Protein AF-A0A497BZP6-F1 (afdb_monomer_lite)

Radius of gyration: 24.46 Å; chains: 1; bounding box: 72×47×50 Å

Sequence (112 aa):
MNSPKKNTPQSPSIQLGSTTGTETGQSLAPNWPDELEELIEPDWVADIRYMMDCYEQDTPVSPAWPDKKTALLRMALIEEEWDETRQAFQAQDLTKFADGIIDMLVVTIGTG

Secondary structure (DSSP, 8-state):
--PPPPPPPPPP---------------SS----S--TT-----HHHHHHHHHHHTT----SS--PPPHHHHHHHHHHHHHHHHHHHHHHHTT-HHHHHHHHHHHHHHHHHT-

Structure (mmCIF, N/CA/C/O backbone):
data_AF-A0A497BZP6-F1
#
_entry.id   AF-A0A497BZP6-F1
#
loop_
_atom_site.group_PDB
_atom_site.id
_atom_site.type_symbol
_atom_site.label_atom_id
_atom_site.label_alt_id
_atom_site.label_comp_id
_atom_site.label_asym_id
_atom_site.label_entity_id
_atom_site.label_seq_id
_atom_site.pdbx_PDB_ins_code
_atom_site.Cartn_x
_atom_site.Cartn_y
_atom_site.Cartn_z
_atom_site.occupancy
_atom_site.B_iso_or_equiv
_atom_site.auth_seq_id
_atom_site.auth_comp_id
_atom_site.auth_asym_id
_atom_site.auth_atom_id
_atom_site.pdbx_PDB_model_num
ATOM 1 N N . MET A 1 1 ? -57.073 29.011 -6.398 1.00 42.69 1 MET A N 1
ATOM 2 C CA . MET A 1 1 ? -56.112 27.888 -6.368 1.00 42.69 1 MET A CA 1
ATOM 3 C C . MET A 1 1 ? -54.754 28.467 -5.996 1.00 42.69 1 MET A C 1
ATOM 5 O O . MET A 1 1 ? -54.145 29.112 -6.834 1.00 42.69 1 MET A O 1
ATOM 9 N N . ASN A 1 2 ? -54.352 28.350 -4.726 1.00 40.41 2 ASN A N 1
ATOM 10 C CA . ASN A 1 2 ? -53.086 28.881 -4.204 1.00 40.41 2 ASN A CA 1
ATOM 11 C C . ASN A 1 2 ? -52.142 27.713 -3.905 1.00 40.41 2 ASN A C 1
ATOM 13 O O . ASN A 1 2 ? -52.473 26.853 -3.093 1.00 40.41 2 ASN A O 1
ATOM 17 N N . SER A 1 3 ? -50.981 27.698 -4.555 1.00 41.59 3 SER A N 1
ATOM 18 C CA . SER A 1 3 ? -49.900 26.746 -4.286 1.00 41.59 3 SER A CA 1
ATOM 19 C C . SER A 1 3 ? -49.190 27.076 -2.961 1.00 41.59 3 SER A C 1
ATOM 21 O O . SER A 1 3 ? -49.047 28.258 -2.633 1.00 41.59 3 SER A O 1
ATOM 23 N N . PRO A 1 4 ? -48.706 26.079 -2.198 1.00 43.19 4 PRO A N 1
ATOM 24 C CA . PRO A 1 4 ? -47.995 26.325 -0.947 1.00 43.19 4 PRO A CA 1
ATOM 25 C C . PRO A 1 4 ? -46.569 26.841 -1.203 1.00 43.19 4 PRO A C 1
ATOM 27 O O . PRO A 1 4 ? -45.833 26.308 -2.036 1.00 43.19 4 PRO A O 1
ATOM 30 N N . LYS A 1 5 ? -46.176 27.890 -0.469 1.00 47.66 5 LYS A N 1
ATOM 31 C CA . LYS A 1 5 ? -44.812 28.441 -0.465 1.00 47.66 5 LYS A CA 1
ATOM 32 C C . LYS A 1 5 ? -43.866 27.448 0.224 1.00 47.66 5 LYS A C 1
ATOM 34 O O . LYS A 1 5 ? -44.138 27.021 1.342 1.00 47.66 5 LYS A O 1
ATOM 39 N N . LYS A 1 6 ? -42.764 27.082 -0.437 1.00 45.09 6 LYS A N 1
ATOM 40 C CA . LYS A 1 6 ? -41.693 26.257 0.143 1.00 45.09 6 LYS A CA 1
ATOM 41 C C . LYS A 1 6 ? -40.903 27.099 1.154 1.00 45.09 6 LYS A C 1
ATOM 43 O O . LYS A 1 6 ? -40.402 28.158 0.788 1.00 45.09 6 LYS A O 1
ATOM 48 N N . ASN A 1 7 ? -40.805 26.636 2.400 1.00 38.34 7 ASN A N 1
ATOM 49 C CA . ASN A 1 7 ? -39.919 27.213 3.413 1.00 38.34 7 ASN A CA 1
ATOM 50 C C . ASN A 1 7 ? -38.500 26.675 3.199 1.00 38.34 7 ASN A C 1
ATOM 52 O O . ASN A 1 7 ? -38.273 25.471 3.301 1.00 38.34 7 ASN A O 1
ATOM 56 N N . THR A 1 8 ? -37.557 27.565 2.908 1.00 41.47 8 THR A N 1
ATOM 57 C CA . THR A 1 8 ? -36.122 27.257 2.879 1.00 41.47 8 THR A CA 1
ATOM 58 C C . THR A 1 8 ? -35.571 27.356 4.309 1.00 41.47 8 THR A C 1
ATOM 60 O O . THR A 1 8 ? -35.871 28.350 4.976 1.00 41.47 8 THR A O 1
ATOM 63 N N . PRO A 1 9 ? -34.779 26.391 4.813 1.00 37.69 9 PRO A N 1
ATOM 64 C CA . PRO A 1 9 ? -34.141 26.526 6.120 1.00 37.69 9 PRO A CA 1
ATOM 65 C C . PRO A 1 9 ? -33.103 27.654 6.068 1.00 37.69 9 PRO A C 1
ATOM 67 O O . PRO A 1 9 ? -32.206 27.629 5.228 1.00 37.69 9 PRO A O 1
ATOM 70 N N . GLN A 1 10 ? -33.230 28.653 6.942 1.00 43.09 10 GLN A N 1
ATOM 71 C CA . GLN A 1 10 ? -32.183 29.653 7.145 1.00 43.09 10 GLN A CA 1
ATOM 72 C C . GLN A 1 10 ? -31.026 29.016 7.921 1.00 43.09 10 GLN A C 1
ATOM 74 O O . GLN A 1 10 ? -31.241 28.407 8.969 1.00 43.09 10 GLN A O 1
ATOM 79 N N . SER A 1 11 ? -29.803 29.164 7.413 1.00 40.41 11 SER A N 1
ATOM 80 C CA . SER A 1 11 ? -28.590 28.818 8.154 1.00 40.41 11 SER A CA 1
ATOM 81 C C . SER A 1 11 ? -28.464 29.722 9.388 1.00 40.41 11 SER A C 1
ATOM 83 O O . SER A 1 11 ? -28.659 30.934 9.260 1.00 40.41 11 SER A O 1
ATOM 85 N N . PRO A 1 12 ? -28.138 29.186 10.577 1.00 37.28 12 PRO A N 1
ATOM 86 C CA . PRO A 1 12 ? -27.980 30.013 11.762 1.00 37.28 12 PRO A CA 1
ATOM 87 C C . PRO A 1 12 ? -26.748 30.912 11.614 1.00 37.28 12 PRO A C 1
ATOM 89 O O . PRO A 1 12 ? -25.638 30.444 11.368 1.00 37.28 12 PRO A O 1
ATOM 92 N N . SER A 1 13 ? -26.952 32.220 11.761 1.00 39.91 13 SER A N 1
ATOM 93 C CA . SER A 1 13 ? -25.872 33.198 11.869 1.00 39.91 13 SER A CA 1
ATOM 94 C C . SER A 1 13 ? -25.177 33.019 13.218 1.00 39.91 13 SER A C 1
ATOM 96 O O . SER A 1 13 ? -25.768 33.297 14.260 1.00 39.91 13 SER A O 1
ATOM 98 N N . ILE A 1 14 ? -23.931 32.547 13.213 1.00 41.97 14 ILE A N 1
ATOM 99 C CA . ILE A 1 14 ? -23.117 32.483 14.429 1.00 41.97 14 ILE A CA 1
ATOM 100 C C . ILE A 1 14 ? -22.643 33.905 14.739 1.00 41.97 14 ILE A C 1
ATOM 102 O O . ILE A 1 14 ? -21.824 34.468 14.016 1.00 41.97 14 ILE A O 1
ATOM 106 N N . GLN A 1 15 ? -23.183 34.502 15.803 1.00 36.22 15 GLN A N 1
ATOM 107 C CA . GLN A 1 15 ? -22.618 35.719 16.375 1.00 36.22 15 GLN A CA 1
ATOM 108 C C . GLN A 1 15 ? -21.417 35.345 17.245 1.00 36.22 15 GLN A C 1
ATOM 110 O O . GLN A 1 15 ? -21.568 34.670 18.262 1.00 36.22 15 GLN A O 1
ATOM 115 N N . LEU A 1 16 ? -20.225 35.790 16.848 1.00 36.88 16 LEU A N 1
ATOM 116 C CA . LEU A 1 16 ? -19.035 35.744 17.693 1.00 36.88 16 LEU A CA 1
ATOM 117 C C . LEU A 1 16 ? -19.189 36.792 18.800 1.00 36.88 16 LEU A C 1
ATOM 119 O O . LEU A 1 16 ? -19.000 37.987 18.580 1.00 36.88 16 LEU A O 1
ATOM 123 N N . GLY A 1 17 ? -19.590 36.331 19.983 1.00 35.59 17 GLY A N 1
ATOM 124 C CA . GLY A 1 17 ? -19.609 37.137 21.195 1.00 35.59 17 GLY A CA 1
ATOM 125 C C . GLY A 1 17 ? -18.186 37.485 21.624 1.00 35.59 17 GLY A C 1
ATOM 126 O O . GLY A 1 17 ? -17.342 36.610 21.794 1.00 35.59 17 GLY A O 1
ATOM 127 N N . SER A 1 18 ? -17.922 38.775 21.810 1.00 45.06 18 SER A N 1
ATOM 128 C CA . SER A 1 18 ? -16.710 39.278 22.446 1.00 45.06 18 SER A CA 1
ATOM 129 C C . SER A 1 18 ? -16.772 38.996 23.949 1.00 45.06 18 SER A C 1
ATOM 131 O O . SER A 1 18 ? -17.429 39.727 24.691 1.00 45.06 18 SER A O 1
ATOM 133 N N . THR A 1 19 ? -16.096 37.949 24.411 1.00 39.94 19 THR A N 1
ATOM 134 C CA . THR A 1 19 ? -15.896 37.706 25.843 1.00 39.94 19 THR A CA 1
ATOM 135 C C . THR A 1 19 ? -14.433 37.921 26.190 1.00 39.94 19 THR A C 1
ATOM 137 O O . THR A 1 19 ? -13.577 37.079 25.934 1.00 39.94 19 THR A O 1
ATOM 140 N N . THR A 1 20 ? -14.151 39.077 26.784 1.00 46.59 20 THR A N 1
ATOM 141 C CA . THR A 1 20 ? -12.951 39.310 27.585 1.00 46.59 20 THR A CA 1
ATOM 142 C C . THR A 1 20 ? -13.023 38.408 28.816 1.00 46.59 20 THR A C 1
ATOM 144 O O . THR A 1 20 ? -13.743 38.717 29.766 1.00 46.59 20 THR A O 1
ATOM 147 N N . GLY A 1 21 ? -12.321 37.280 28.776 1.00 34.31 21 GLY A N 1
ATOM 148 C CA . GLY A 1 21 ? -12.209 36.337 29.882 1.00 34.31 21 GLY A CA 1
ATOM 149 C C . GLY A 1 21 ? -10.778 35.832 29.971 1.00 34.31 21 GLY A C 1
ATOM 150 O O . GLY A 1 21 ? -10.316 35.096 29.108 1.00 34.31 21 GLY A O 1
ATOM 151 N N . THR A 1 22 ? -10.061 36.282 30.994 1.00 45.50 22 THR A N 1
ATOM 152 C CA . THR A 1 22 ? -8.780 35.725 31.423 1.00 45.50 22 THR A CA 1
ATOM 153 C C . THR A 1 22 ? -9.012 34.322 31.972 1.00 45.50 22 THR A C 1
ATOM 155 O O . THR A 1 22 ? -9.337 34.172 33.147 1.00 45.50 22 THR A O 1
ATOM 158 N N . GLU A 1 23 ? -8.834 33.304 31.138 1.00 42.81 23 GLU A N 1
ATOM 159 C CA . GLU A 1 23 ? -8.691 31.921 31.584 1.00 42.81 23 GLU A CA 1
ATOM 160 C C . GLU A 1 23 ? -7.412 31.346 30.981 1.00 42.81 23 GLU A C 1
ATOM 162 O O . GLU A 1 23 ? -7.249 31.213 29.770 1.00 42.81 23 GLU A O 1
ATOM 167 N N . THR A 1 24 ? -6.463 31.052 31.865 1.00 50.28 24 THR A N 1
ATOM 168 C CA . THR A 1 24 ? -5.253 30.283 31.595 1.00 50.28 24 THR A CA 1
ATOM 169 C C . THR A 1 24 ? -5.646 28.849 31.243 1.00 50.28 24 THR A C 1
ATOM 171 O O . THR A 1 24 ? -5.631 27.964 32.096 1.00 50.28 24 THR A O 1
ATOM 174 N N . GLY A 1 25 ? -6.035 28.626 29.989 1.00 36.97 25 GLY A N 1
ATOM 175 C CA . GLY A 1 25 ? -6.151 27.296 29.409 1.00 36.97 25 GLY A CA 1
ATOM 176 C C . GLY A 1 25 ? -4.756 26.778 29.085 1.00 36.97 25 GLY A C 1
ATOM 177 O O . GLY A 1 25 ? -4.114 27.262 28.157 1.00 36.97 25 GLY A O 1
ATOM 178 N N . GLN A 1 26 ? -4.263 25.816 29.864 1.00 42.19 26 GLN A N 1
ATOM 179 C CA . GLN A 1 26 ? -3.103 25.027 29.458 1.00 42.19 26 GLN A CA 1
ATOM 180 C C . GLN A 1 26 ? -3.445 24.328 28.139 1.00 42.19 26 GLN A C 1
ATOM 182 O O . GLN A 1 26 ? -4.381 23.532 28.072 1.00 42.19 26 GLN A O 1
ATOM 187 N N . SER A 1 27 ? -2.698 24.679 27.092 1.00 43.06 27 SER A N 1
ATOM 188 C CA . SER A 1 27 ? -2.713 24.012 25.795 1.00 43.06 27 SER A CA 1
ATOM 189 C C . SER A 1 27 ? -2.600 22.500 25.996 1.00 43.06 27 SER A C 1
ATOM 191 O O . SER A 1 27 ? -1.610 22.017 26.540 1.00 43.06 27 SER A O 1
ATOM 193 N N . LEU A 1 28 ? -3.614 21.753 25.552 1.00 45.69 28 LEU A N 1
ATOM 194 C CA . LEU A 1 28 ? -3.558 20.290 25.468 1.00 45.69 28 LEU A CA 1
ATOM 195 C C . LEU A 1 28 ? -2.651 19.812 24.322 1.00 45.69 28 LEU A C 1
ATOM 197 O O . LEU A 1 28 ? -2.404 18.615 24.203 1.00 45.69 28 LEU A O 1
ATOM 201 N N . ALA A 1 29 ? -2.145 20.727 23.488 1.00 48.62 29 ALA A N 1
ATOM 202 C CA . ALA A 1 29 ? -1.090 20.422 22.538 1.00 48.62 29 ALA A CA 1
ATOM 203 C C . ALA A 1 29 ? 0.268 20.531 23.258 1.00 48.62 29 ALA A C 1
ATOM 205 O O . ALA A 1 29 ? 0.551 21.594 23.830 1.00 48.62 29 ALA A O 1
ATOM 206 N N . PRO A 1 30 ? 1.099 19.469 23.265 1.00 46.66 30 PRO A N 1
ATOM 207 C CA . PRO A 1 30 ? 2.470 19.572 23.741 1.00 46.66 30 PRO A CA 1
ATOM 208 C C . PRO A 1 30 ? 3.166 20.695 22.976 1.00 46.66 30 PRO A C 1
ATOM 210 O O . PRO A 1 30 ? 2.948 20.842 21.778 1.00 46.66 30 PRO A O 1
ATOM 213 N N . ASN A 1 31 ? 3.937 21.485 23.721 1.00 47.66 31 ASN A N 1
ATOM 214 C CA . ASN A 1 31 ? 4.688 22.669 23.313 1.00 47.66 31 ASN A CA 1
ATOM 215 C C . ASN A 1 31 ? 5.390 22.439 21.962 1.00 47.66 31 ASN A C 1
ATOM 217 O O . ASN A 1 31 ? 6.521 21.954 21.919 1.00 47.66 31 ASN A O 1
ATOM 221 N N . TRP A 1 32 ? 4.684 22.710 20.865 1.00 51.19 32 TRP A N 1
ATOM 222 C CA . TRP A 1 32 ? 5.239 22.616 19.527 1.00 51.19 32 TRP A CA 1
ATOM 223 C C . TRP A 1 32 ? 6.179 23.808 19.404 1.00 51.19 32 TRP A C 1
ATOM 225 O O . TRP A 1 32 ? 5.721 24.932 19.616 1.00 51.19 32 TRP A O 1
ATOM 235 N N . PRO A 1 33 ? 7.487 23.599 19.200 1.00 51.41 33 PRO A N 1
ATOM 236 C CA . PRO A 1 33 ? 8.421 24.708 19.180 1.00 51.41 33 PRO A CA 1
ATOM 237 C C . PRO A 1 33 ? 8.030 25.675 18.060 1.00 51.41 33 PRO A C 1
ATOM 239 O O . PRO A 1 33 ? 7.774 25.257 16.932 1.00 51.41 33 PRO A O 1
ATOM 242 N N . ASP A 1 34 ? 8.007 26.968 18.387 1.00 59.88 34 ASP A N 1
ATOM 243 C CA . ASP A 1 34 ? 7.744 28.073 17.453 1.00 59.88 34 ASP A CA 1
ATOM 244 C C . ASP A 1 34 ? 8.808 28.174 16.331 1.00 59.88 34 ASP A C 1
ATOM 246 O O . ASP A 1 34 ? 8.672 28.964 15.401 1.00 59.88 34 ASP A O 1
ATOM 250 N N . GLU A 1 35 ? 9.857 27.350 16.378 1.00 55.22 35 GLU A N 1
ATOM 251 C CA . GLU A 1 35 ? 10.970 27.308 15.431 1.00 55.22 35 GLU A CA 1
ATOM 252 C C . GLU A 1 35 ? 10.772 26.174 14.406 1.00 55.22 35 GLU A C 1
ATOM 254 O O . GLU A 1 35 ? 11.443 25.145 14.435 1.00 55.22 35 GLU A O 1
ATOM 259 N N . LEU A 1 36 ? 9.831 26.368 13.477 1.00 55.34 36 LEU A N 1
ATOM 260 C CA . LEU A 1 36 ? 9.704 25.553 12.254 1.00 55.34 36 LEU A CA 1
ATOM 261 C C . LEU A 1 36 ? 10.577 26.076 11.099 1.00 55.34 36 LEU A C 1
ATOM 263 O O . LEU A 1 36 ? 10.382 25.683 9.953 1.00 55.34 36 LEU A O 1
ATOM 267 N N . GLU A 1 37 ? 11.524 26.974 11.373 1.00 55.09 37 GLU A N 1
ATOM 268 C CA . GLU A 1 37 ? 12.245 27.714 10.328 1.00 55.09 37 GLU A CA 1
ATOM 269 C C . GLU A 1 37 ? 13.422 26.957 9.694 1.00 55.09 37 GLU A C 1
ATOM 271 O O . GLU A 1 37 ? 14.002 27.446 8.729 1.00 55.09 37 GLU A O 1
ATOM 276 N N . GLU A 1 38 ? 13.737 25.739 10.145 1.00 60.38 38 GLU A N 1
ATOM 277 C CA . GLU A 1 38 ? 14.703 24.876 9.449 1.00 60.38 38 GLU A CA 1
ATOM 278 C C . GLU A 1 38 ? 14.292 23.396 9.491 1.00 60.38 38 GLU A C 1
ATOM 280 O O . GLU A 1 38 ? 15.067 22.499 9.821 1.00 60.38 38 GLU A O 1
ATOM 285 N N . LEU A 1 39 ? 13.026 23.123 9.168 1.00 59.47 39 LEU A N 1
ATOM 286 C CA . LEU A 1 39 ? 12.609 21.768 8.830 1.00 59.47 39 LEU A CA 1
ATOM 287 C C . LEU A 1 39 ? 13.025 21.482 7.387 1.00 59.47 39 LEU A C 1
ATOM 289 O O . LEU A 1 39 ? 12.584 22.166 6.466 1.00 59.47 39 LEU A O 1
ATOM 293 N N . ILE A 1 40 ? 13.854 20.454 7.185 1.00 61.31 40 ILE A N 1
ATOM 294 C CA . ILE A 1 40 ? 13.957 19.794 5.879 1.00 61.31 40 ILE A CA 1
ATOM 295 C C . ILE A 1 40 ? 12.523 19.421 5.504 1.00 61.31 40 ILE A C 1
ATOM 297 O O . ILE A 1 40 ? 11.911 18.597 6.186 1.00 61.31 40 ILE A O 1
ATOM 301 N N . GLU A 1 41 ? 11.960 20.087 4.494 1.00 72.00 41 GLU A N 1
ATOM 302 C CA . GLU A 1 41 ? 10.621 19.754 4.019 1.00 72.00 41 GLU A CA 1
ATOM 303 C C . GLU A 1 41 ? 10.630 18.269 3.629 1.00 72.00 41 GLU A C 1
ATOM 305 O O . GLU A 1 41 ? 11.485 17.865 2.834 1.00 72.00 41 GLU A O 1
ATOM 310 N N . PRO A 1 42 ? 9.761 17.430 4.219 1.00 78.38 42 PRO A N 1
ATOM 311 C CA . PRO A 1 42 ? 9.788 16.004 3.943 1.00 78.38 42 PRO A CA 1
ATOM 312 C C . PRO A 1 42 ? 9.477 15.758 2.465 1.00 78.38 42 PRO A C 1
ATOM 314 O O . PRO A 1 42 ? 8.400 16.110 1.977 1.00 78.38 42 PRO A O 1
ATOM 317 N N . ASP A 1 43 ? 10.420 15.132 1.760 1.00 89.12 43 ASP A N 1
ATOM 318 C CA . ASP A 1 43 ? 10.239 14.678 0.383 1.00 89.12 43 ASP A CA 1
ATOM 319 C C . ASP A 1 43 ? 9.779 13.218 0.392 1.00 89.12 43 ASP A C 1
ATOM 321 O O . ASP A 1 43 ? 10.538 12.279 0.153 1.00 89.12 43 ASP A O 1
ATOM 325 N N . TRP A 1 44 ? 8.490 13.036 0.670 1.00 90.44 44 TRP A N 1
ATOM 326 C CA . TRP A 1 44 ? 7.848 11.723 0.696 1.00 90.44 44 TRP A CA 1
ATOM 327 C C . TRP A 1 44 ? 8.015 10.955 -0.620 1.00 90.44 44 TRP A C 1
ATOM 329 O O . TRP A 1 44 ? 8.034 9.728 -0.625 1.00 90.44 44 TRP A O 1
ATOM 339 N N . VAL A 1 45 ? 8.149 11.652 -1.753 1.00 90.06 45 VAL A N 1
ATOM 340 C CA . VAL A 1 45 ? 8.377 11.001 -3.047 1.00 90.06 45 VAL A CA 1
ATOM 341 C C . VAL A 1 45 ? 9.795 10.439 -3.111 1.00 90.06 45 VAL A C 1
ATOM 343 O O . VAL A 1 45 ? 9.972 9.311 -3.574 1.00 90.06 45 VAL A O 1
ATOM 346 N N . ALA A 1 46 ? 10.797 11.187 -2.642 1.00 91.56 46 ALA A N 1
ATOM 347 C CA . ALA A 1 46 ? 12.168 10.692 -2.539 1.00 91.56 46 ALA A CA 1
ATOM 348 C C . ALA A 1 46 ? 12.276 9.503 -1.575 1.00 91.56 46 ALA A C 1
ATOM 350 O O . ALA A 1 46 ? 12.914 8.509 -1.926 1.00 91.56 46 ALA A O 1
ATOM 351 N N . ASP A 1 47 ? 11.602 9.556 -0.427 1.00 93.38 47 ASP A N 1
ATOM 352 C CA . ASP A 1 47 ? 11.604 8.462 0.551 1.00 93.38 47 ASP A CA 1
ATOM 353 C C . ASP A 1 47 ? 10.963 7.187 -0.013 1.00 93.38 47 ASP A C 1
ATOM 355 O O . ASP A 1 47 ? 11.520 6.093 0.106 1.00 93.38 47 ASP A O 1
ATOM 359 N N . ILE A 1 48 ? 9.825 7.313 -0.704 1.00 94.56 48 ILE A N 1
ATOM 360 C CA . ILE A 1 48 ? 9.169 6.175 -1.361 1.00 94.56 48 ILE A CA 1
ATOM 361 C C . ILE A 1 48 ? 10.033 5.618 -2.491 1.00 94.56 48 ILE A C 1
ATOM 363 O O . ILE A 1 48 ? 10.166 4.402 -2.612 1.00 94.56 48 ILE A O 1
ATOM 367 N N . ARG A 1 49 ? 10.681 6.474 -3.287 1.00 91.50 49 ARG A N 1
ATOM 368 C CA . ARG A 1 49 ? 11.626 6.027 -4.322 1.00 91.50 49 ARG A CA 1
ATOM 369 C C . ARG A 1 49 ? 12.811 5.276 -3.730 1.00 91.50 49 ARG A C 1
ATOM 371 O O . ARG A 1 49 ? 13.187 4.239 -4.265 1.00 91.50 49 ARG A O 1
ATOM 378 N N . TYR A 1 50 ? 13.366 5.769 -2.626 1.00 93.25 50 TYR A N 1
ATOM 379 C CA . TYR A 1 50 ? 14.444 5.095 -1.907 1.00 93.25 50 TYR A CA 1
ATOM 380 C C . TYR A 1 50 ? 14.005 3.719 -1.389 1.00 93.25 50 TYR A C 1
ATOM 382 O O . TYR A 1 50 ? 14.724 2.735 -1.551 1.00 93.25 50 TYR A O 1
ATOM 390 N N . MET A 1 51 ? 12.799 3.628 -0.827 1.00 94.81 51 MET A N 1
ATOM 391 C CA . MET A 1 51 ? 12.212 2.362 -0.389 1.00 94.81 51 MET A CA 1
ATOM 392 C C . MET A 1 51 ? 12.014 1.390 -1.563 1.00 94.81 51 MET A C 1
ATOM 394 O O . MET A 1 51 ? 12.423 0.235 -1.466 1.00 94.81 51 MET A O 1
ATOM 398 N N . MET A 1 52 ? 11.476 1.851 -2.695 1.00 94.31 52 MET A N 1
ATOM 399 C CA . MET A 1 52 ? 11.306 1.025 -3.896 1.00 94.31 52 MET A CA 1
ATOM 400 C C . MET A 1 52 ? 12.641 0.490 -4.433 1.00 94.31 52 MET A C 1
ATOM 402 O O . MET A 1 52 ? 12.709 -0.682 -4.800 1.00 94.31 52 MET A O 1
ATOM 406 N N . ASP A 1 53 ? 13.698 1.307 -4.423 1.00 93.31 53 ASP A N 1
ATOM 407 C CA . ASP A 1 53 ? 15.057 0.897 -4.806 1.00 93.31 53 ASP A CA 1
ATOM 408 C C . ASP A 1 53 ? 15.630 -0.155 -3.842 1.00 93.31 53 ASP A C 1
ATOM 410 O O . ASP A 1 53 ? 16.137 -1.190 -4.274 1.00 93.31 53 ASP A O 1
ATOM 414 N N . CYS A 1 54 ? 15.450 0.033 -2.528 1.00 95.75 54 CYS A N 1
ATOM 415 C CA . CYS A 1 54 ? 15.862 -0.942 -1.511 1.00 95.75 54 CYS A CA 1
ATOM 416 C C . CYS A 1 54 ? 15.193 -2.316 -1.681 1.00 95.75 54 CYS A C 1
ATOM 418 O O . CYS A 1 54 ? 15.781 -3.332 -1.307 1.00 95.75 54 CYS A O 1
ATOM 420 N N . TYR A 1 55 ? 13.978 -2.350 -2.233 1.00 94.31 55 TYR A N 1
ATOM 421 C CA . TYR A 1 55 ? 13.240 -3.578 -2.540 1.00 94.31 55 TYR A CA 1
ATOM 422 C C . TYR A 1 55 ? 13.358 -4.015 -4.009 1.00 94.31 55 TYR A C 1
ATOM 424 O O . TYR A 1 55 ? 12.588 -4.873 -4.446 1.00 94.31 55 TYR A O 1
ATOM 432 N N . GLU A 1 56 ? 14.297 -3.444 -4.770 1.00 94.19 56 GLU A N 1
ATOM 433 C CA . GLU A 1 56 ? 14.577 -3.790 -6.172 1.00 94.19 56 GLU A CA 1
ATOM 434 C C . GLU A 1 56 ? 13.331 -3.708 -7.079 1.00 94.19 56 GLU A C 1
ATOM 436 O O . GLU A 1 56 ? 13.142 -4.510 -7.999 1.00 94.19 56 GLU A O 1
ATOM 441 N N . GLN A 1 57 ? 12.439 -2.753 -6.802 1.00 92.38 57 GLN A N 1
ATOM 442 C CA . GLN A 1 57 ? 11.243 -2.514 -7.607 1.00 92.38 57 GLN A CA 1
ATOM 443 C C . GLN A 1 57 ? 11.565 -1.663 -8.843 1.00 92.38 57 GLN A C 1
ATOM 445 O O . GLN A 1 57 ? 12.415 -0.773 -8.808 1.00 92.38 57 GLN A O 1
ATOM 450 N N . ASP A 1 58 ? 10.838 -1.897 -9.938 1.00 87.75 58 ASP A N 1
ATOM 451 C CA . ASP A 1 58 ? 10.976 -1.099 -11.160 1.00 87.75 58 ASP A CA 1
ATOM 452 C C . ASP A 1 58 ? 10.490 0.344 -10.928 1.00 87.75 58 ASP A C 1
ATOM 454 O O . ASP A 1 58 ? 9.320 0.585 -10.611 1.00 87.75 58 ASP A O 1
ATOM 458 N N . THR A 1 59 ? 11.408 1.302 -11.070 1.00 87.25 59 THR A N 1
ATOM 459 C CA . THR A 1 59 ? 11.193 2.741 -10.858 1.00 87.25 59 THR A CA 1
ATOM 460 C C . THR A 1 59 ? 11.636 3.517 -12.102 1.00 87.25 59 THR A C 1
ATOM 462 O O . THR A 1 59 ? 12.781 3.968 -12.208 1.00 87.25 59 THR A O 1
ATOM 465 N N . PRO A 1 60 ? 10.753 3.670 -13.104 1.00 86.31 60 PRO A N 1
ATOM 466 C CA . PRO A 1 60 ? 11.134 4.279 -14.367 1.00 86.31 60 PRO A CA 1
ATOM 467 C C . PRO A 1 60 ? 11.502 5.759 -14.177 1.00 86.31 60 PRO A C 1
ATOM 469 O O . PRO A 1 60 ? 10.790 6.539 -13.549 1.00 86.31 60 PRO A O 1
ATOM 472 N N . VAL A 1 61 ? 12.614 6.179 -14.786 1.00 87.31 61 VAL A N 1
ATOM 473 C CA . VAL A 1 61 ? 13.117 7.570 -14.720 1.00 87.31 61 VAL A CA 1
ATOM 474 C C . VAL A 1 61 ? 12.230 8.586 -15.458 1.00 87.31 61 VAL A C 1
ATOM 476 O O . VAL A 1 61 ? 12.454 9.793 -15.377 1.00 87.31 61 VAL A O 1
ATOM 479 N N . SER A 1 62 ? 11.224 8.106 -16.189 1.00 90.12 62 SER A N 1
ATOM 480 C CA . SER A 1 62 ? 10.228 8.895 -16.912 1.00 90.12 62 SER A CA 1
ATOM 481 C C . SER A 1 62 ? 8.860 8.216 -16.816 1.00 90.12 62 SER A C 1
ATOM 483 O O . SER A 1 62 ? 8.832 6.987 -16.756 1.00 90.12 62 SER A O 1
ATOM 485 N N . PRO A 1 63 ? 7.739 8.957 -16.893 1.00 92.12 63 PRO A N 1
ATOM 486 C CA . PRO A 1 63 ? 6.402 8.372 -16.830 1.00 92.12 63 PRO A CA 1
ATOM 487 C C . PRO A 1 63 ? 6.225 7.207 -17.811 1.00 92.12 63 PRO A C 1
ATOM 489 O O . PRO A 1 63 ? 6.441 7.362 -19.016 1.00 92.12 63 PRO A O 1
ATOM 492 N N . ALA A 1 64 ? 5.826 6.048 -17.292 1.00 91.06 64 ALA A N 1
ATOM 493 C CA . ALA A 1 64 ? 5.641 4.830 -18.067 1.00 91.06 64 ALA A CA 1
ATOM 494 C C . ALA A 1 64 ? 4.502 3.989 -17.486 1.00 91.06 64 ALA A C 1
ATOM 496 O O . ALA A 1 64 ? 4.200 4.060 -16.297 1.00 91.06 64 ALA A O 1
ATOM 497 N N . TRP A 1 65 ? 3.875 3.176 -18.335 1.00 91.75 65 TRP A N 1
ATOM 498 C CA . TRP A 1 65 ? 2.955 2.151 -17.856 1.00 91.75 65 TRP A CA 1
ATOM 499 C C . TRP A 1 65 ? 3.755 0.961 -17.323 1.00 91.75 65 TRP A C 1
ATOM 501 O O . TRP A 1 65 ? 4.599 0.450 -18.067 1.00 91.75 65 TRP A O 1
ATOM 511 N N . PRO A 1 66 ? 3.480 0.481 -16.098 1.00 92.88 66 PRO A N 1
ATOM 512 C CA . PRO A 1 66 ? 4.059 -0.766 -15.629 1.00 92.88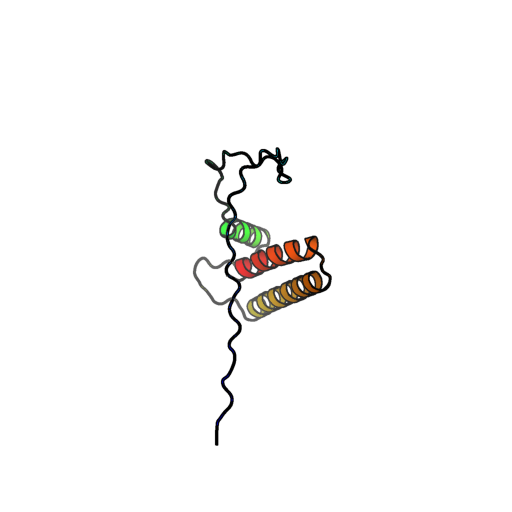 66 PRO A CA 1
ATOM 513 C C . PRO A 1 66 ? 3.493 -1.948 -16.423 1.00 92.88 66 PRO A C 1
ATOM 515 O O . PRO A 1 66 ? 2.477 -1.841 -17.122 1.00 92.88 66 PRO A O 1
ATOM 518 N N . ASP A 1 67 ? 4.128 -3.112 -16.297 1.00 94.38 67 ASP A N 1
ATOM 519 C CA . ASP A 1 67 ? 3.562 -4.333 -16.852 1.00 94.38 67 ASP A CA 1
ATOM 520 C C . ASP A 1 67 ? 2.203 -4.666 -16.202 1.00 94.38 67 ASP A C 1
ATOM 522 O O . ASP A 1 67 ? 1.868 -4.225 -15.098 1.00 94.38 67 ASP A O 1
ATOM 526 N N . LYS A 1 68 ? 1.398 -5.483 -16.889 1.00 96.38 68 LYS A N 1
ATOM 527 C CA . LYS A 1 68 ? 0.032 -5.803 -16.455 1.00 96.38 68 LYS A CA 1
ATOM 528 C C . LYS A 1 68 ? -0.027 -6.406 -15.048 1.00 96.38 68 LYS A C 1
ATOM 530 O O . LYS A 1 68 ? -0.985 -6.140 -14.329 1.00 96.38 68 LYS A O 1
ATOM 535 N N . LYS A 1 69 ? 0.940 -7.245 -14.666 1.00 96.75 69 LYS A N 1
ATOM 536 C CA . LYS A 1 69 ? 0.947 -7.887 -13.347 1.00 96.75 69 LYS A CA 1
ATOM 537 C C . LYS A 1 69 ? 1.206 -6.838 -12.268 1.00 96.75 69 LYS A C 1
ATOM 539 O O . LYS A 1 69 ? 0.478 -6.811 -11.281 1.00 96.75 69 LYS A O 1
ATOM 544 N N . THR A 1 70 ? 2.175 -5.958 -12.494 1.00 95.25 70 THR A N 1
ATOM 545 C CA . THR A 1 70 ? 2.505 -4.858 -11.581 1.00 95.25 70 THR A CA 1
ATOM 546 C C . THR A 1 70 ? 1.361 -3.850 -11.466 1.00 95.25 70 THR A C 1
ATOM 548 O O . THR A 1 70 ? 1.000 -3.462 -10.359 1.00 95.25 70 THR A O 1
ATOM 551 N N . ALA A 1 71 ? 0.709 -3.494 -12.578 1.00 94.88 71 ALA A N 1
ATOM 552 C CA . ALA A 1 71 ? -0.472 -2.627 -12.565 1.00 94.88 71 ALA A CA 1
ATOM 553 C C . ALA A 1 71 ? -1.619 -3.216 -11.725 1.00 94.88 71 ALA A C 1
ATOM 555 O O . ALA A 1 71 ? -2.237 -2.514 -10.930 1.00 94.88 71 ALA A O 1
ATOM 556 N N . LEU A 1 72 ? -1.894 -4.516 -11.884 1.00 97.50 72 LEU A N 1
ATOM 557 C CA . LEU A 1 72 ? -2.931 -5.205 -11.112 1.00 97.50 72 LEU A CA 1
ATOM 558 C C . LEU A 1 72 ? -2.579 -5.299 -9.625 1.00 97.50 72 LEU A C 1
ATOM 560 O O . LEU A 1 72 ? -3.465 -5.130 -8.795 1.00 97.50 72 LEU A O 1
ATOM 564 N N . LEU A 1 73 ? -1.307 -5.536 -9.293 1.00 96.88 73 LEU A N 1
ATOM 565 C CA . LEU A 1 73 ? -0.84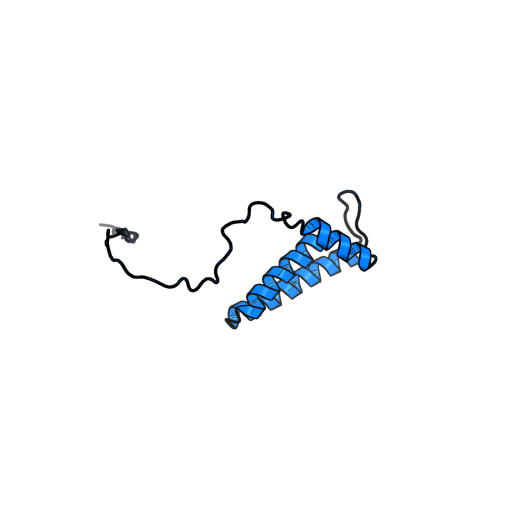0 -5.542 -7.908 1.00 96.88 73 LEU A CA 1
ATOM 566 C C . LEU A 1 73 ? -1.030 -4.171 -7.248 1.00 96.88 73 LEU A C 1
ATOM 568 O O . LEU A 1 73 ? -1.619 -4.099 -6.179 1.00 96.88 73 LEU A O 1
ATOM 572 N N . ARG A 1 74 ? -0.593 -3.089 -7.905 1.00 96.06 74 ARG A N 1
ATOM 573 C CA . ARG A 1 74 ? -0.757 -1.711 -7.408 1.00 96.06 74 ARG A CA 1
ATOM 574 C C . ARG A 1 74 ? -2.232 -1.376 -7.149 1.00 96.06 74 ARG A C 1
ATOM 576 O O . ARG A 1 74 ? -2.564 -0.840 -6.100 1.00 96.06 74 ARG A O 1
ATOM 583 N N . MET A 1 75 ? -3.126 -1.768 -8.061 1.00 97.81 75 MET A N 1
ATOM 584 C CA . MET A 1 75 ? -4.571 -1.597 -7.867 1.00 97.81 75 MET A CA 1
ATOM 585 C C . MET A 1 75 ? -5.121 -2.403 -6.684 1.00 97.81 75 MET A C 1
ATOM 587 O O . MET A 1 75 ? -5.957 -1.882 -5.954 1.00 97.81 75 MET A O 1
ATOM 591 N N . ALA A 1 76 ? -4.664 -3.644 -6.497 1.00 98.19 76 ALA A N 1
ATOM 592 C CA . ALA A 1 76 ? -5.102 -4.488 -5.387 1.00 98.19 76 ALA A CA 1
ATOM 593 C C . ALA A 1 76 ? -4.654 -3.932 -4.026 1.00 98.19 76 ALA A C 1
ATOM 595 O O . ALA A 1 76 ? -5.456 -3.913 -3.102 1.00 98.19 76 ALA A O 1
ATOM 596 N N . LEU A 1 77 ? -3.422 -3.418 -3.929 1.00 98.00 77 LEU A N 1
ATOM 597 C CA . LEU A 1 77 ? -2.917 -2.775 -2.709 1.00 98.00 77 LEU A CA 1
ATOM 598 C C . LEU A 1 77 ? -3.739 -1.529 -2.350 1.00 98.00 77 LEU A C 1
ATOM 600 O O . LEU A 1 77 ? -4.129 -1.355 -1.205 1.00 98.00 77 LEU A O 1
ATOM 604 N N . ILE A 1 78 ? -4.072 -0.687 -3.334 1.00 98.06 78 ILE A N 1
ATOM 605 C CA . ILE A 1 78 ? -4.934 0.486 -3.103 1.00 98.06 78 ILE A CA 1
ATOM 606 C C . ILE A 1 78 ? -6.324 0.068 -2.593 1.00 98.06 78 ILE A C 1
ATOM 608 O O . ILE A 1 78 ? -6.891 0.735 -1.729 1.00 98.06 78 ILE A O 1
ATOM 612 N N . GLU A 1 79 ? -6.894 -1.009 -3.139 1.00 98.56 79 GLU A N 1
ATOM 613 C CA . GLU A 1 79 ? -8.193 -1.532 -2.698 1.00 98.56 79 GLU A CA 1
ATOM 614 C C . GLU A 1 79 ? -8.131 -2.084 -1.265 1.00 98.56 79 GLU A C 1
ATOM 616 O O . GLU A 1 79 ? -9.015 -1.781 -0.464 1.00 98.56 79 GLU A O 1
ATOM 621 N N . GLU A 1 80 ? -7.066 -2.817 -0.928 1.00 98.31 80 GLU A N 1
ATOM 622 C CA . GLU A 1 80 ? -6.804 -3.356 0.412 1.00 98.31 80 GLU A CA 1
ATOM 623 C C . GLU A 1 80 ? -6.731 -2.240 1.464 1.00 98.31 80 GLU A C 1
ATOM 625 O O . GLU A 1 80 ? -7.559 -2.210 2.378 1.00 98.31 80 GLU A O 1
ATOM 630 N N . GLU A 1 81 ? -5.845 -1.256 1.275 1.00 98.38 81 GLU A N 1
ATOM 631 C CA . GLU A 1 81 ? -5.669 -0.157 2.238 1.00 98.38 81 GLU A CA 1
ATOM 632 C C . GLU A 1 81 ? -6.944 0.679 2.408 1.00 98.38 81 GLU A C 1
ATOM 634 O O . GLU A 1 81 ? -7.264 1.179 3.494 1.00 98.38 81 GLU A O 1
ATOM 639 N N . TRP A 1 82 ? -7.725 0.827 1.334 1.00 98.62 82 TRP A N 1
ATOM 640 C CA . TRP A 1 82 ? -8.991 1.551 1.385 1.00 98.62 82 TRP A CA 1
ATOM 641 C C . TRP A 1 82 ? -10.021 0.818 2.240 1.00 98.62 82 TRP A C 1
ATOM 643 O O . TRP A 1 82 ? -10.700 1.439 3.068 1.00 98.62 82 TRP A O 1
ATOM 653 N N . ASP A 1 83 ? -10.150 -0.492 2.048 1.00 98.69 83 ASP A N 1
ATOM 654 C CA . ASP A 1 83 ? -11.093 -1.304 2.801 1.00 98.69 83 ASP A CA 1
ATOM 655 C C . ASP A 1 83 ? -10.709 -1.384 4.283 1.00 98.69 83 ASP A C 1
ATOM 657 O O . ASP A 1 83 ? -11.602 -1.303 5.135 1.00 98.69 83 ASP A O 1
ATOM 661 N N . GLU A 1 84 ? -9.418 -1.461 4.614 1.00 98.12 84 GLU A N 1
ATOM 662 C CA . GLU A 1 84 ? -8.934 -1.406 5.999 1.00 98.12 84 GLU A CA 1
ATOM 663 C C . GLU A 1 84 ? -9.211 -0.046 6.650 1.00 98.12 84 GLU A C 1
ATOM 665 O O . GLU A 1 84 ? -9.833 0.027 7.720 1.00 98.12 84 GLU A O 1
ATOM 670 N N . THR A 1 85 ? -8.866 1.047 5.964 1.00 98.69 85 THR A N 1
ATOM 671 C CA . THR A 1 85 ? -9.124 2.419 6.432 1.00 98.69 85 THR A CA 1
ATOM 672 C C . THR A 1 85 ? -10.615 2.649 6.676 1.00 98.69 85 THR A C 1
ATOM 674 O O . THR A 1 85 ? -11.033 3.214 7.695 1.00 98.69 85 THR A O 1
ATOM 677 N N . ARG A 1 86 ? -11.460 2.179 5.754 1.00 98.75 86 ARG A N 1
ATOM 678 C CA . ARG A 1 86 ? -12.916 2.278 5.871 1.00 98.75 86 ARG A CA 1
ATOM 679 C C . ARG A 1 86 ? -13.444 1.475 7.057 1.00 98.75 86 ARG A C 1
ATOM 681 O O . ARG A 1 86 ? -14.337 1.961 7.758 1.00 98.75 86 ARG A O 1
ATOM 688 N N . GLN A 1 87 ? -12.929 0.269 7.287 1.00 98.75 87 GLN A N 1
ATOM 689 C CA . GLN A 1 87 ? -13.304 -0.552 8.440 1.00 98.75 87 GLN A CA 1
ATOM 690 C C . GLN A 1 87 ? -12.902 0.125 9.756 1.00 98.75 87 GLN A C 1
ATOM 692 O O . GLN A 1 87 ? -13.725 0.200 10.671 1.00 98.75 87 GLN A O 1
ATOM 697 N N . ALA A 1 88 ? -11.697 0.696 9.836 1.00 98.69 88 ALA A N 1
ATOM 698 C CA . ALA A 1 88 ? -11.240 1.456 11.000 1.00 98.69 88 ALA A CA 1
ATOM 699 C C . ALA A 1 88 ? -1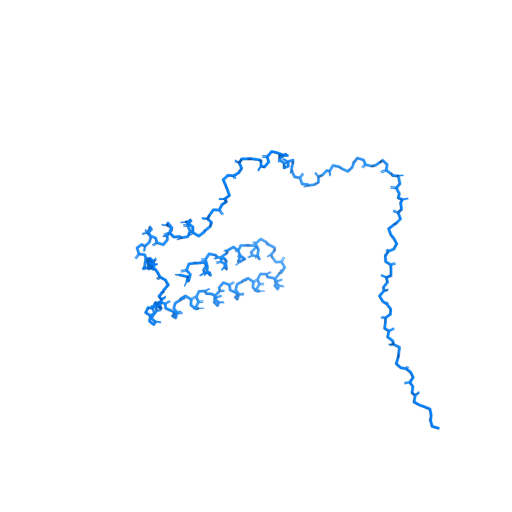2.137 2.672 11.285 1.00 98.69 88 ALA A C 1
ATOM 701 O O . ALA A 1 88 ? -12.557 2.889 12.426 1.00 98.69 88 ALA A O 1
ATOM 702 N N . PHE A 1 89 ? -12.528 3.411 10.241 1.00 98.44 89 PHE A N 1
ATOM 703 C CA . PHE A 1 89 ? -13.475 4.520 10.362 1.00 98.44 89 PHE A CA 1
ATOM 704 C C . PHE A 1 89 ? -14.833 4.067 10.922 1.00 98.44 89 PHE A C 1
ATOM 706 O O . PHE A 1 89 ? -15.381 4.691 11.836 1.00 98.44 89 PHE A O 1
ATOM 713 N N . GLN A 1 90 ? -15.376 2.959 10.408 1.00 98.75 90 GLN A N 1
ATOM 714 C CA . GLN A 1 90 ? -16.639 2.385 10.889 1.00 98.75 90 GLN A CA 1
ATOM 715 C C . GLN A 1 90 ? -16.547 1.906 12.342 1.00 98.75 90 GLN A C 1
ATOM 717 O O . GLN A 1 90 ? -17.507 2.059 13.097 1.00 98.75 90 GLN A O 1
ATOM 722 N N . ALA A 1 91 ? -15.393 1.370 12.738 1.00 98.62 91 ALA A N 1
ATOM 723 C CA . ALA A 1 91 ? -15.109 0.949 14.104 1.00 98.62 91 ALA A CA 1
ATOM 724 C C . ALA A 1 91 ? -14.806 2.118 15.061 1.00 98.62 91 ALA A C 1
ATOM 726 O O . ALA A 1 91 ? -14.681 1.887 16.262 1.00 98.62 91 ALA A O 1
ATOM 727 N N . GLN A 1 92 ? -14.710 3.357 14.554 1.00 98.38 92 GLN A N 1
ATOM 728 C CA . GLN A 1 92 ? -14.262 4.538 15.306 1.00 98.38 92 GLN A CA 1
ATOM 729 C C . GLN A 1 92 ? -12.870 4.340 15.943 1.00 98.38 92 GLN A C 1
ATOM 731 O O . GLN A 1 92 ? -12.582 4.871 17.016 1.00 98.38 92 GLN A O 1
ATOM 736 N N . ASP A 1 93 ? -12.000 3.583 15.270 1.00 98.56 93 ASP A N 1
ATOM 737 C CA . ASP A 1 93 ? -10.611 3.357 15.669 1.00 98.56 93 ASP A CA 1
ATOM 738 C C . ASP A 1 93 ? -9.720 4.436 15.037 1.00 98.56 93 ASP A C 1
ATOM 740 O O . ASP A 1 93 ? -9.290 4.321 13.890 1.00 98.56 93 ASP A O 1
ATOM 744 N N . LEU A 1 94 ? -9.481 5.525 15.777 1.00 98.38 94 LEU A N 1
ATOM 745 C CA . LEU A 1 94 ? -8.704 6.668 15.288 1.00 98.38 94 LEU A CA 1
ATOM 746 C C . LEU A 1 94 ? -7.259 6.290 14.943 1.00 98.38 94 LEU A C 1
ATOM 748 O O . LEU A 1 94 ? -6.713 6.820 13.979 1.00 98.38 94 LEU A O 1
ATOM 752 N N . THR A 1 95 ? -6.644 5.398 15.723 1.00 98.31 95 THR A N 1
ATOM 753 C CA . THR A 1 95 ? -5.253 4.993 15.504 1.00 98.31 95 THR A CA 1
ATOM 754 C C . THR A 1 95 ? -5.128 4.260 14.179 1.00 98.31 95 THR A C 1
ATOM 756 O O . THR A 1 95 ? -4.326 4.674 13.350 1.00 98.31 95 THR A O 1
ATOM 759 N N . LYS A 1 96 ? -5.971 3.251 13.935 1.00 98.19 96 LYS A N 1
ATOM 760 C CA . LYS A 1 96 ? -5.953 2.518 12.661 1.00 98.19 96 LYS A CA 1
ATOM 761 C C . LYS A 1 96 ? -6.431 3.346 11.479 1.00 98.19 96 LYS A C 1
ATOM 763 O O . LYS A 1 96 ? -5.985 3.141 10.362 1.00 98.19 96 LYS A O 1
ATOM 768 N N . PHE A 1 97 ? -7.346 4.281 11.710 1.00 98.62 97 PHE A N 1
ATOM 769 C CA . PHE A 1 97 ? -7.780 5.187 10.655 1.00 98.62 97 PHE A CA 1
ATOM 770 C C . PHE A 1 97 ? -6.643 6.113 10.208 1.00 98.62 97 PHE A C 1
ATOM 772 O O . PHE A 1 97 ? -6.475 6.335 9.015 1.00 98.62 97 PHE A O 1
ATOM 779 N N . ALA A 1 98 ? -5.859 6.644 11.153 1.00 98.44 98 ALA A N 1
ATOM 780 C CA . ALA A 1 98 ? -4.686 7.449 10.832 1.00 98.44 98 ALA A CA 1
ATOM 781 C C . ALA A 1 98 ? -3.593 6.617 10.141 1.00 98.44 98 ALA A C 1
ATOM 783 O O . ALA A 1 98 ? -3.019 7.096 9.169 1.00 98.44 98 ALA A O 1
ATOM 784 N N . ASP A 1 99 ? -3.360 5.388 10.610 1.00 98.12 99 ASP A N 1
ATOM 785 C CA . ASP A 1 99 ? -2.435 4.413 10.012 1.00 98.12 99 ASP A CA 1
ATOM 786 C C . ASP A 1 99 ? -2.791 4.145 8.541 1.00 98.12 99 ASP A C 1
ATOM 788 O O . ASP A 1 99 ? -2.027 4.499 7.649 1.00 98.12 99 ASP A O 1
ATOM 792 N N . GLY A 1 100 ? -4.035 3.731 8.273 1.00 98.31 100 GLY A N 1
ATOM 793 C CA . GLY A 1 100 ? -4.499 3.450 6.913 1.00 98.31 100 GLY A CA 1
ATOM 794 C C . GLY A 1 100 ? -4.501 4.669 5.976 1.00 98.31 100 GLY A C 1
ATOM 795 O O . GLY A 1 100 ? -4.321 4.532 4.767 1.00 98.31 100 GLY A O 1
ATOM 796 N N . ILE A 1 101 ? -4.632 5.899 6.500 1.00 98.38 101 ILE A N 1
ATOM 797 C CA . ILE A 1 101 ? -4.413 7.112 5.690 1.00 98.38 101 ILE A CA 1
ATOM 798 C C . ILE A 1 101 ? -2.949 7.218 5.247 1.00 98.38 101 ILE A C 1
ATOM 800 O O . ILE A 1 101 ? -2.693 7.593 4.101 1.00 98.38 101 ILE A O 1
ATOM 804 N N . ILE A 1 102 ? -1.995 6.930 6.135 1.00 97.69 102 ILE A N 1
ATOM 805 C CA . ILE A 1 102 ? -0.571 6.940 5.791 1.00 97.69 102 ILE A CA 1
ATOM 806 C C . ILE 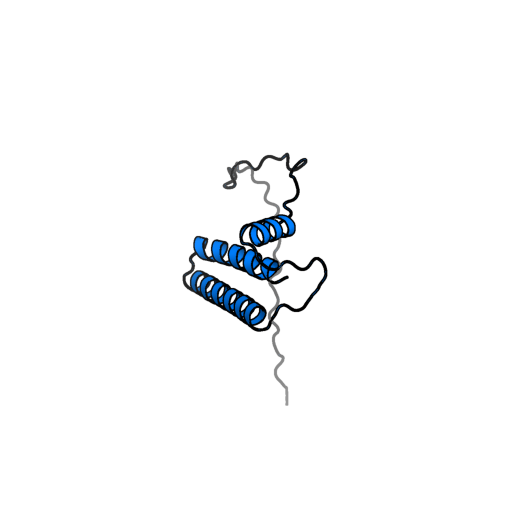A 1 102 ? -0.262 5.822 4.796 1.00 97.69 102 ILE A C 1
ATOM 808 O O . ILE A 1 102 ? 0.385 6.096 3.784 1.00 97.69 102 ILE A O 1
ATOM 812 N N . ASP A 1 103 ? -0.796 4.620 5.002 1.00 97.94 103 ASP A N 1
ATOM 813 C CA . ASP A 1 103 ? -0.608 3.505 4.070 1.00 97.94 103 ASP A CA 1
ATOM 814 C C . ASP A 1 103 ? -1.173 3.832 2.682 1.00 97.94 103 ASP A C 1
ATOM 816 O O . ASP A 1 103 ? -0.492 3.643 1.672 1.00 97.94 103 ASP A O 1
ATOM 820 N N . MET A 1 104 ? -2.344 4.480 2.614 1.00 97.69 104 MET A N 1
ATOM 821 C CA . MET A 1 104 ? -2.918 4.982 1.361 1.00 97.69 104 MET A CA 1
ATOM 822 C C . MET A 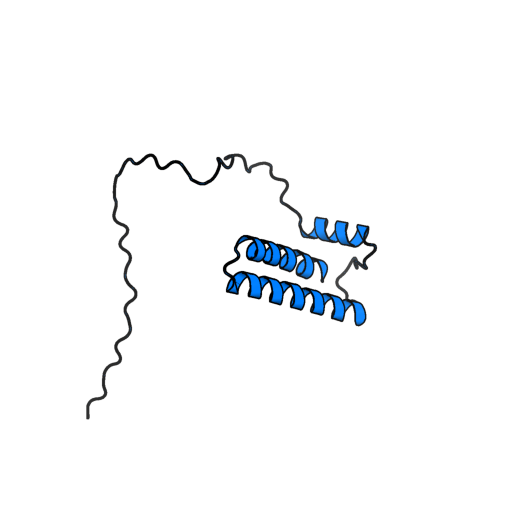1 104 ? -1.975 5.944 0.620 1.00 97.69 104 MET A C 1
ATOM 824 O O . MET A 1 104 ? -1.866 5.887 -0.609 1.00 97.69 104 MET A O 1
ATOM 828 N N . LEU A 1 105 ? -1.279 6.833 1.339 1.00 96.19 105 LEU A N 1
ATOM 829 C CA . LEU A 1 105 ? -0.280 7.726 0.743 1.00 96.19 105 LEU A CA 1
ATOM 830 C C . LEU A 1 105 ? 0.914 6.933 0.206 1.00 96.19 105 LEU A C 1
ATOM 832 O O . LEU A 1 105 ? 1.331 7.167 -0.929 1.00 96.19 105 LEU A O 1
ATOM 836 N N . VAL A 1 106 ? 1.424 5.974 0.981 1.00 96.06 106 VAL A N 1
ATOM 837 C CA . VAL A 1 106 ? 2.551 5.111 0.597 1.00 96.06 106 VAL A CA 1
ATOM 838 C C . VAL A 1 106 ? 2.229 4.337 -0.684 1.00 96.06 106 VAL A C 1
ATOM 840 O O . VAL A 1 106 ? 2.987 4.424 -1.654 1.00 96.06 106 VAL A O 1
ATOM 843 N N . VAL A 1 107 ? 1.089 3.639 -0.740 1.00 96.44 107 VAL A N 1
ATOM 844 C CA . VAL A 1 107 ? 0.718 2.823 -1.910 1.00 96.44 107 VAL A CA 1
ATOM 845 C C . VAL A 1 107 ? 0.362 3.679 -3.125 1.00 96.44 107 VAL A C 1
ATOM 847 O O . VAL A 1 107 ? 0.673 3.300 -4.256 1.00 96.44 107 VAL A O 1
ATOM 850 N N . THR A 1 108 ? -0.227 4.863 -2.924 1.00 95.50 108 THR A N 1
ATOM 851 C CA . THR A 1 108 ? -0.564 5.775 -4.029 1.00 95.50 108 THR A CA 1
ATOM 852 C C . THR A 1 108 ? 0.688 6.416 -4.625 1.00 95.50 108 THR A C 1
ATOM 854 O O . THR A 1 108 ? 0.830 6.445 -5.848 1.00 95.50 108 THR A O 1
ATOM 857 N N . ILE A 1 109 ? 1.623 6.891 -3.794 1.00 93.75 109 ILE A N 1
ATOM 858 C CA . ILE A 1 109 ? 2.896 7.462 -4.264 1.00 93.75 109 ILE A CA 1
ATOM 859 C C . ILE A 1 109 ? 3.751 6.372 -4.926 1.00 93.75 109 ILE A C 1
ATOM 861 O O . ILE A 1 109 ? 4.280 6.592 -6.015 1.00 93.75 109 ILE A O 1
ATOM 865 N N . GLY A 1 110 ? 3.831 5.177 -4.329 1.00 91.00 110 GLY A N 1
ATOM 866 C CA . GLY A 1 110 ? 4.585 4.037 -4.871 1.00 91.00 110 GLY A CA 1
ATOM 867 C C . GLY A 1 110 ? 3.985 3.421 -6.143 1.00 91.00 110 GLY A C 1
ATOM 868 O O . GLY A 1 110 ? 4.627 2.612 -6.814 1.00 91.00 110 GLY A O 1
ATOM 869 N N . THR A 1 111 ? 2.759 3.810 -6.504 1.00 89.00 111 THR A N 1
ATOM 870 C CA . THR A 1 111 ? 2.107 3.419 -7.762 1.00 89.00 111 THR A CA 1
ATOM 871 C C . THR A 1 111 ? 2.557 4.269 -8.958 1.00 89.00 111 THR A C 1
ATOM 873 O O . THR A 1 111 ? 2.247 3.901 -10.096 1.00 89.00 111 THR A O 1
ATOM 876 N N . GLY A 1 112 ? 3.284 5.368 -8.725 1.00 73.31 112 GLY A N 1
ATOM 877 C CA . GLY A 1 112 ? 3.844 6.245 -9.763 1.00 73.31 112 GLY A CA 1
ATOM 878 C C . GLY A 1 112 ? 5.122 5.747 -10.427 1.00 73.31 112 GLY A C 1
ATOM 879 O O . GLY A 1 112 ? 5.530 4.584 -10.189 1.00 73.31 112 GLY A O 1
#

Foldseek 3Di:
DDDDDDDDDDDDDDDDDDDPDDDPDDPPD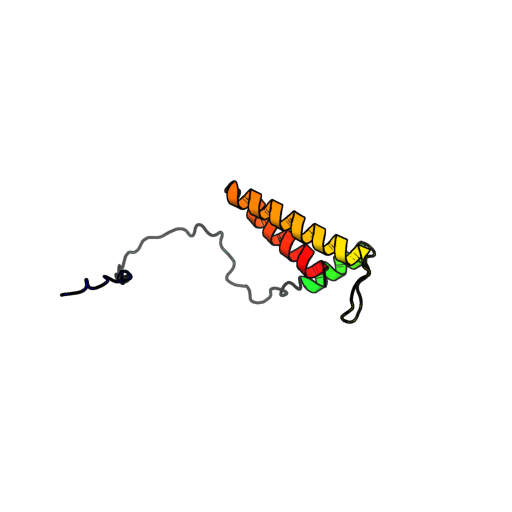PCDDPPPPDDPPDPVLVVLVVVCVVVVHDDDPDDDDDPPVLLVVLVVQLVVLVVQLVVCVVVVPPVSVVVSVVSNVSSVSNSD

pLDDT: mean 76.91, std 24.31, range [34.31, 98.75]